Protein AF-N6US23-F1 (afdb_monomer)

Secondary structure (DSSP, 8-state):
---PPPHHHHHHHHHHHTTHHHHHHHHHHHHHHHHHHHHT-TTEEEEE-TTSTTSTTHHHHHHH-S---S--EEEETTHHHHHHHHHHH-SSSEE-S---SSS-EE--TTTTTTTTS-HHHHHHTT--TTB-

Sequence (132 aa):
MRIVPSPFDCYQVNRGLKTLALRMEQHKKNALVIAKYLEIHPKVEKVLHPVLPSHPKHDLFKRQASGQSGTFSFYFKGGLSGAKNFLNAVKLFTLAKSLGGYDSLIELPSVMTHASVPPEQRAVLGITDSLV

Nearest PDB structures (foldseek):
  6k1n-assembly1_D  TM=9.732E-01  e=2.798E-13  Stenotrophomonas maltophilia R551-3
  6k1n-assembly1_A  TM=9.734E-01  e=2.991E-13  Stenotrophomonas maltophilia R551-3
  6k1o-assembly1_D  TM=9.824E-01  e=3.652E-13  Stenotrophomonas maltophilia R551-3
  6k1n-assembly1_B  TM=9.772E-01  e=3.416E-13  Stenotrophomonas maltophilia R551-3
  6k1o-assembly1_B  TM=9.743E-01  e=5.445E-13  Stenotrophomonas maltophilia R551-3

Foldseek 3Di:
DDPDDDPVVVVVVVVVVVCLVVLFVVLQVVLVVVQVVLCPDPQWDFWQFLCDPSHPCVVVCVVPDPTGGNDIKTFGHDFLVRQVVVQVPDDQEDDDDDDDDSGHHDYQCCVHVVVVPDPVVCVVVVSGSRMD

pLDDT: mean 96.34, std 3.88, range [61.94, 98.62]

Structure (mmCIF, N/CA/C/O backbone):
data_AF-N6US23-F1
#
_entry.id   AF-N6US23-F1
#
loop_
_atom_site.group_PDB
_atom_site.id
_atom_site.type_symbol
_atom_site.label_atom_id
_atom_site.label_alt_id
_atom_site.label_comp_id
_atom_site.label_asym_id
_atom_site.label_entity_id
_atom_site.label_seq_id
_atom_site.pdbx_PDB_ins_code
_atom_site.Cartn_x
_atom_site.Cartn_y
_atom_site.Cartn_z
_atom_sit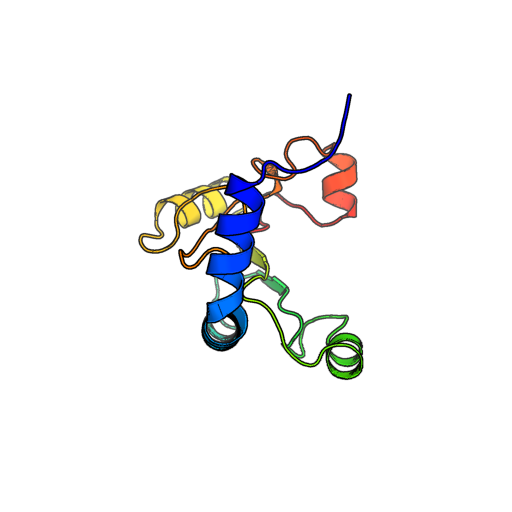e.occupancy
_atom_site.B_iso_or_equiv
_atom_site.auth_seq_id
_atom_site.auth_comp_id
_atom_site.auth_asym_id
_atom_site.auth_atom_id
_atom_site.pdbx_PDB_model_num
ATOM 1 N N . MET A 1 1 ? 17.772 23.863 -15.232 1.00 61.94 1 MET A N 1
ATOM 2 C CA . MET A 1 1 ? 17.635 22.501 -14.669 1.00 61.94 1 MET A CA 1
ATOM 3 C C . MET A 1 1 ? 16.847 21.669 -15.673 1.00 61.94 1 MET A C 1
ATOM 5 O O . MET A 1 1 ? 15.755 22.087 -16.032 1.00 61.94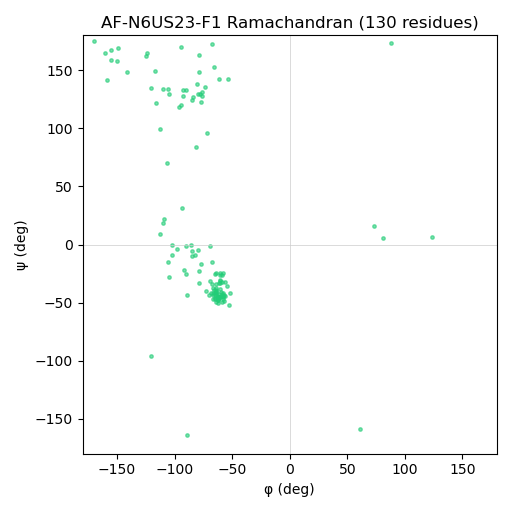 1 MET A O 1
ATOM 9 N N . ARG A 1 2 ? 17.410 20.595 -16.239 1.00 77.69 2 ARG A N 1
ATOM 10 C CA . ARG A 1 2 ? 16.693 19.732 -17.196 1.00 77.69 2 ARG A CA 1
ATOM 11 C C . ARG A 1 2 ? 16.038 18.583 -16.421 1.00 77.69 2 ARG A C 1
ATOM 13 O O . ARG A 1 2 ? 16.725 17.917 -15.662 1.00 77.69 2 ARG A O 1
ATOM 20 N N . ILE A 1 3 ? 14.736 18.377 -16.609 1.00 92.62 3 ILE A N 1
ATOM 21 C CA . ILE A 1 3 ? 13.905 17.384 -15.895 1.00 92.62 3 ILE A CA 1
ATOM 22 C C . ILE A 1 3 ? 13.801 16.041 -16.646 1.00 92.62 3 ILE A C 1
ATOM 24 O O . ILE A 1 3 ? 12.768 15.379 -16.612 1.00 92.62 3 ILE A O 1
ATOM 28 N N . VAL A 1 4 ? 14.848 15.661 -17.384 1.00 95.38 4 VAL A N 1
ATOM 29 C CA . VAL A 1 4 ? 14.857 14.432 -18.199 1.00 95.38 4 VAL A CA 1
ATOM 30 C C . VAL A 1 4 ? 15.457 13.291 -17.369 1.00 95.38 4 VAL A C 1
ATOM 32 O O . VAL A 1 4 ? 16.508 13.511 -16.761 1.00 95.38 4 VAL A O 1
ATOM 35 N N . PRO A 1 5 ? 14.837 12.096 -17.320 1.00 95.81 5 PRO A N 1
ATOM 36 C CA . PRO A 1 5 ? 15.384 10.965 -16.573 1.00 95.81 5 PRO A CA 1
ATOM 37 C C . PRO A 1 5 ? 16.710 10.470 -17.164 1.00 95.81 5 PRO A C 1
ATOM 39 O O . PRO A 1 5 ? 16.966 10.589 -18.365 1.00 95.81 5 PRO A O 1
ATOM 42 N N . SER A 1 6 ? 17.542 9.874 -16.309 1.00 97.19 6 SER A N 1
ATOM 43 C CA . SER A 1 6 ? 18.767 9.192 -16.728 1.00 97.19 6 SER A CA 1
ATOM 44 C C . SER A 1 6 ? 18.435 8.019 -17.668 1.00 97.19 6 SER A C 1
ATOM 46 O O . SER A 1 6 ? 17.463 7.295 -17.424 1.00 97.19 6 SER A O 1
ATOM 48 N N . PRO A 1 7 ? 19.247 7.756 -18.712 1.00 97.75 7 PRO A N 1
ATOM 49 C CA . PRO A 1 7 ? 19.062 6.591 -19.578 1.00 97.75 7 PRO A CA 1
ATOM 50 C C . PRO A 1 7 ? 19.048 5.258 -18.816 1.00 97.75 7 PRO A C 1
ATOM 52 O O . PRO A 1 7 ? 18.333 4.333 -19.202 1.00 97.75 7 PRO A O 1
ATOM 55 N N . PHE A 1 8 ? 19.805 5.162 -17.719 1.00 98.12 8 PHE A N 1
ATOM 56 C CA . PHE A 1 8 ? 19.833 3.965 -16.882 1.00 98.12 8 PHE A CA 1
ATOM 57 C C . PHE A 1 8 ? 18.505 3.762 -16.140 1.00 98.12 8 PHE A C 1
ATOM 59 O O . PHE A 1 8 ? 17.973 2.653 -16.136 1.00 98.12 8 PHE A O 1
ATOM 66 N N . ASP A 1 9 ? 17.908 4.828 -15.603 1.00 97.88 9 ASP A N 1
ATOM 67 C CA . ASP A 1 9 ? 16.603 4.746 -14.933 1.00 97.88 9 ASP A CA 1
ATOM 68 C C . ASP A 1 9 ? 15.504 4.350 -15.927 1.00 97.88 9 ASP A C 1
ATOM 70 O O . ASP A 1 9 ? 14.686 3.470 -15.648 1.00 97.88 9 ASP A O 1
ATOM 74 N N . CYS A 1 10 ? 15.539 4.921 -17.137 1.00 98.31 10 CYS A N 1
ATOM 75 C CA . CYS A 1 10 ? 14.653 4.534 -18.236 1.00 98.31 10 CYS A CA 1
ATOM 76 C C . CYS A 1 10 ? 14.775 3.041 -18.573 1.00 98.31 10 CYS A C 1
ATOM 78 O O . CYS A 1 10 ? 13.763 2.360 -18.759 1.00 98.31 10 CYS A O 1
ATOM 80 N N . TYR A 1 11 ? 16.003 2.513 -18.628 1.00 98.56 11 TYR A N 1
ATOM 81 C CA . TYR A 1 11 ? 16.241 1.089 -18.847 1.00 98.56 11 TYR A CA 1
ATOM 82 C C . TYR A 1 11 ? 15.643 0.231 -17.723 1.00 98.56 11 TYR A C 1
ATOM 84 O O . TYR A 1 11 ? 14.954 -0.751 -18.010 1.00 98.56 11 TYR A O 1
ATOM 92 N N . GLN A 1 12 ? 15.830 0.619 -16.458 1.00 98.50 12 GLN A N 1
ATOM 93 C CA . GLN A 1 12 ? 15.302 -0.114 -15.304 1.00 98.50 12 GLN A CA 1
ATOM 94 C C . GLN A 1 12 ? 13.766 -0.139 -15.286 1.00 98.50 12 GLN A C 1
ATOM 96 O O . GLN A 1 12 ? 13.171 -1.201 -15.076 1.00 98.50 12 GLN A O 1
ATOM 101 N N . VAL A 1 13 ? 13.113 0.986 -15.596 1.00 98.31 13 VAL A N 1
ATOM 102 C CA . VAL A 1 13 ? 11.650 1.043 -15.756 1.00 98.31 13 VAL A CA 1
ATOM 103 C C . VAL A 1 13 ? 11.204 0.140 -16.906 1.00 98.31 13 VAL A C 1
ATOM 105 O O . VAL A 1 13 ? 10.350 -0.725 -16.710 1.00 98.31 13 VAL A O 1
ATOM 108 N N . ASN A 1 14 ? 11.823 0.256 -18.086 1.00 98.50 14 ASN A N 1
ATOM 109 C CA . ASN A 1 14 ? 11.487 -0.576 -19.246 1.00 98.50 14 ASN A CA 1
ATOM 110 C C . ASN A 1 14 ? 11.706 -2.078 -18.981 1.00 98.50 14 ASN A C 1
ATOM 112 O O . ASN A 1 14 ? 10.980 -2.933 -19.496 1.00 98.50 14 ASN A O 1
ATOM 116 N N . ARG A 1 15 ? 12.706 -2.438 -18.171 1.00 98.56 15 ARG A N 1
ATOM 117 C CA . ARG A 1 15 ? 12.909 -3.811 -17.695 1.00 98.56 15 ARG A CA 1
ATOM 118 C C . ARG A 1 15 ? 11.747 -4.258 -16.806 1.00 98.56 15 ARG A C 1
ATOM 120 O O . ARG A 1 15 ? 11.210 -5.338 -17.030 1.00 98.56 15 ARG A O 1
ATOM 127 N N . GLY A 1 16 ? 11.329 -3.430 -15.848 1.00 98.38 16 GLY A N 1
ATOM 128 C CA . GLY A 1 16 ? 10.208 -3.714 -14.947 1.00 98.38 16 GLY A CA 1
ATOM 129 C C . GLY A 1 16 ? 8.851 -3.835 -15.653 1.00 98.38 16 GLY A C 1
ATOM 130 O O . GLY A 1 16 ? 8.026 -4.662 -15.257 1.00 98.38 16 GLY A O 1
ATOM 131 N N . LEU A 1 17 ? 8.626 -3.066 -16.725 1.00 98.44 17 LEU A N 1
ATOM 132 C CA . LEU A 1 17 ? 7.382 -3.104 -17.506 1.00 98.44 17 LEU A CA 1
ATOM 133 C C . LEU A 1 17 ? 7.102 -4.481 -18.121 1.00 98.44 17 LEU A C 1
ATOM 135 O O . LEU A 1 17 ? 5.944 -4.883 -18.204 1.00 98.44 17 LEU A O 1
ATOM 139 N N . LYS A 1 18 ? 8.144 -5.246 -18.467 1.00 98.50 18 LYS A N 1
ATOM 140 C CA . LYS A 1 18 ? 8.010 -6.579 -19.084 1.00 98.50 18 LYS A CA 1
ATOM 141 C C . LYS A 1 18 ? 7.255 -7.583 -18.212 1.00 98.50 18 LYS A C 1
ATOM 143 O O . LYS A 1 18 ? 6.672 -8.522 -18.736 1.00 98.50 18 LYS A O 1
ATOM 148 N N . THR A 1 19 ? 7.243 -7.386 -16.893 1.00 98.38 19 THR A N 1
ATOM 149 C CA . THR A 1 19 ? 6.531 -8.253 -15.939 1.00 98.38 19 THR A CA 1
ATOM 150 C C . THR A 1 19 ? 5.353 -7.558 -15.263 1.00 98.38 19 THR A C 1
ATOM 152 O O . THR A 1 19 ? 4.783 -8.107 -14.322 1.00 98.38 19 THR A O 1
ATOM 155 N N . LEU A 1 20 ? 4.971 -6.356 -15.715 1.00 97.81 20 LEU A N 1
ATOM 156 C CA . LEU A 1 20 ? 3.921 -5.567 -15.071 1.00 97.81 20 LEU A CA 1
ATOM 157 C C . LEU A 1 20 ? 2.597 -6.332 -14.995 1.00 97.81 20 LEU A C 1
ATOM 159 O O . LEU A 1 20 ? 2.027 -6.417 -13.914 1.00 97.81 20 LEU A O 1
ATOM 163 N N . ALA A 1 21 ? 2.143 -6.933 -16.097 1.00 97.06 21 ALA A N 1
ATOM 164 C CA . ALA A 1 21 ? 0.878 -7.671 -16.125 1.00 97.06 21 ALA A CA 1
ATOM 165 C C . ALA A 1 21 ? 0.854 -8.828 -15.107 1.00 97.06 21 ALA A C 1
ATOM 167 O O . ALA A 1 21 ? -0.107 -8.968 -14.354 1.00 97.06 21 ALA A O 1
ATOM 168 N N . LEU A 1 22 ? 1.946 -9.596 -15.023 1.00 98.00 22 LEU A N 1
ATOM 169 C CA . LEU A 1 22 ? 2.077 -10.715 -14.084 1.00 98.00 22 LEU A CA 1
ATOM 170 C C . LEU A 1 22 ? 2.059 -10.237 -12.627 1.00 98.00 22 LEU A C 1
ATOM 172 O O . LEU A 1 22 ? 1.341 -10.788 -11.794 1.00 98.00 22 LEU A O 1
ATOM 176 N N . ARG A 1 23 ? 2.828 -9.184 -12.320 1.00 97.88 23 ARG A N 1
ATOM 177 C CA . ARG A 1 23 ? 2.886 -8.614 -10.968 1.00 97.88 23 ARG A CA 1
ATOM 178 C C . ARG A 1 23 ? 1.545 -8.022 -10.557 1.00 97.88 23 ARG A C 1
ATOM 180 O O . ARG A 1 23 ? 1.102 -8.270 -9.444 1.00 97.88 23 ARG A O 1
ATOM 187 N N . MET A 1 24 ? 0.877 -7.286 -11.444 1.00 97.62 24 MET A N 1
ATOM 188 C CA . MET A 1 24 ? -0.417 -6.669 -11.143 1.00 97.62 24 MET A CA 1
ATOM 189 C C . MET A 1 24 ? -1.514 -7.700 -10.876 1.00 97.62 24 MET A C 1
ATOM 191 O O . MET A 1 24 ? -2.302 -7.494 -9.956 1.00 97.62 24 MET A O 1
ATOM 195 N N . GLU A 1 25 ? -1.535 -8.824 -11.599 1.00 97.25 25 GLU A N 1
ATOM 196 C CA . GLU A 1 25 ? -2.480 -9.910 -11.312 1.00 97.25 25 GLU A CA 1
ATOM 197 C C . GLU A 1 25 ? -2.244 -10.499 -9.911 1.00 97.25 25 GLU A C 1
ATOM 199 O O . GLU A 1 25 ? -3.179 -10.645 -9.118 1.00 97.25 25 GLU A O 1
ATOM 204 N N . GLN A 1 26 ? -0.979 -10.740 -9.551 1.00 98.06 26 GLN A N 1
ATOM 205 C CA . GLN A 1 26 ? -0.630 -11.239 -8.222 1.00 98.06 26 GLN A CA 1
ATOM 206 C C . GLN A 1 26 ? -0.928 -10.218 -7.110 1.00 98.06 26 GLN A C 1
ATOM 208 O O . GLN A 1 26 ? -1.468 -10.590 -6.065 1.00 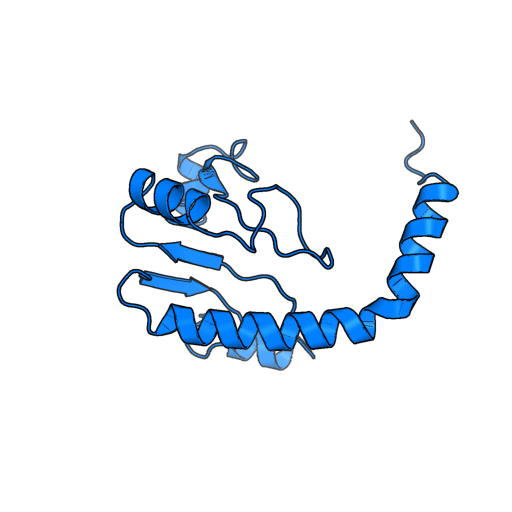98.06 26 GLN A O 1
ATOM 213 N N . HIS A 1 27 ? -0.626 -8.933 -7.331 1.00 98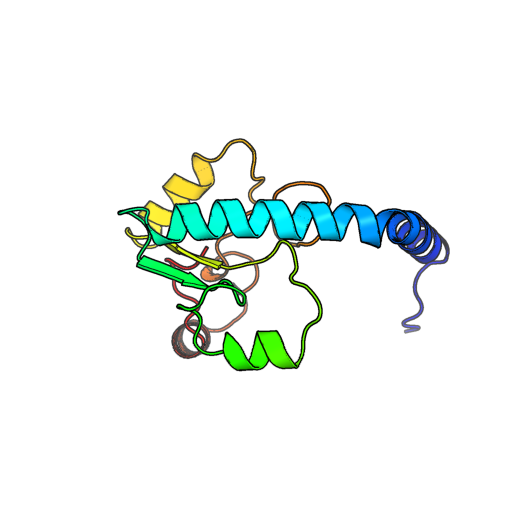.25 27 HIS A N 1
ATOM 214 C CA . HIS A 1 27 ? -0.950 -7.847 -6.404 1.00 98.25 27 HIS A CA 1
ATOM 215 C C . HIS A 1 27 ? -2.454 -7.764 -6.153 1.00 98.25 27 HIS A C 1
ATOM 217 O O . HIS A 1 27 ? -2.878 -7.779 -4.997 1.00 98.25 27 HIS A O 1
ATOM 223 N N . LYS A 1 28 ? -3.256 -7.762 -7.225 1.00 96.56 28 LYS A N 1
ATOM 224 C CA . LYS A 1 28 ? -4.716 -7.718 -7.136 1.00 96.56 28 LYS A CA 1
ATOM 225 C C . LYS A 1 28 ? -5.272 -8.893 -6.334 1.00 96.56 28 LYS A C 1
ATOM 227 O O . LYS A 1 28 ? -6.166 -8.701 -5.508 1.00 96.56 28 LYS A O 1
ATOM 232 N N . LYS A 1 29 ? -4.775 -10.106 -6.589 1.00 97.69 29 LYS A N 1
ATOM 233 C CA . LYS A 1 29 ? -5.222 -11.321 -5.898 1.00 97.69 29 LYS A CA 1
ATOM 234 C C . LYS A 1 29 ? -4.904 -11.259 -4.403 1.00 97.69 29 LYS A C 1
ATOM 236 O O . LYS A 1 29 ? -5.795 -11.475 -3.584 1.00 97.69 29 LYS A O 1
ATOM 241 N N . ASN A 1 30 ? -3.662 -10.929 -4.051 1.00 98.25 30 ASN A N 1
ATOM 242 C CA . ASN A 1 30 ? -3.211 -10.896 -2.658 1.00 98.25 30 ASN A CA 1
ATOM 243 C C . ASN A 1 30 ? -3.903 -9.795 -1.852 1.00 98.25 30 ASN A C 1
ATOM 245 O O . ASN A 1 30 ? -4.413 -10.066 -0.766 1.00 98.25 30 ASN A O 1
ATOM 249 N N . ALA A 1 31 ? -3.971 -8.576 -2.394 1.00 98.19 31 ALA A N 1
ATOM 250 C CA . ALA A 1 31 ? -4.587 -7.448 -1.705 1.00 98.19 31 ALA A CA 1
ATOM 251 C C . ALA A 1 31 ? -6.060 -7.713 -1.376 1.00 98.19 31 ALA A C 1
ATOM 253 O O . ALA A 1 31 ? -6.485 -7.448 -0.256 1.00 98.19 31 ALA A O 1
ATOM 254 N N . LEU A 1 32 ? -6.819 -8.331 -2.289 1.00 97.81 32 LEU A N 1
ATOM 255 C CA . LEU A 1 32 ? -8.222 -8.654 -2.030 1.00 97.81 32 LEU A CA 1
ATOM 256 C C . LEU A 1 32 ? -8.396 -9.702 -0.920 1.00 97.81 32 LEU A C 1
ATOM 258 O O . LEU A 1 32 ? -9.316 -9.586 -0.112 1.00 97.81 32 LEU A O 1
ATOM 262 N N . VAL A 1 33 ? -7.532 -10.720 -0.871 1.00 98.44 33 VAL A N 1
ATOM 263 C CA . VAL A 1 33 ? -7.567 -11.737 0.195 1.00 98.44 33 VAL A CA 1
ATOM 264 C C . VAL A 1 33 ? -7.305 -11.091 1.555 1.00 98.44 33 VAL A C 1
ATOM 266 O O . VAL A 1 33 ? -8.069 -11.308 2.494 1.00 98.44 33 VAL A O 1
ATOM 269 N N . ILE A 1 34 ? -6.268 -10.256 1.648 1.00 98.44 34 ILE A N 1
ATOM 270 C CA . ILE A 1 34 ? -5.897 -9.581 2.896 1.00 98.44 34 ILE A CA 1
ATOM 271 C C . ILE A 1 34 ? -6.976 -8.572 3.304 1.00 98.44 34 ILE A C 1
ATOM 273 O O . ILE A 1 34 ? -7.376 -8.547 4.463 1.00 98.44 34 ILE A O 1
ATOM 277 N N . ALA A 1 35 ? -7.502 -7.784 2.367 1.00 98.56 35 ALA A N 1
ATOM 278 C CA . ALA A 1 35 ? -8.541 -6.799 2.647 1.00 98.56 35 ALA A CA 1
ATOM 279 C C . ALA A 1 35 ? -9.824 -7.446 3.190 1.00 98.56 35 ALA A C 1
ATOM 281 O O . ALA A 1 35 ? -10.370 -6.962 4.176 1.00 98.56 35 ALA A O 1
ATOM 282 N N . LYS A 1 36 ? -10.262 -8.575 2.612 1.00 98.44 36 LYS A N 1
ATOM 283 C CA . LYS A 1 36 ? -11.409 -9.344 3.128 1.00 98.44 36 LYS A CA 1
ATOM 284 C C . LYS A 1 36 ? -11.153 -9.916 4.522 1.00 98.44 36 LYS A C 1
ATOM 286 O O . LYS A 1 36 ? -12.046 -9.895 5.359 1.00 98.44 36 LYS A O 1
ATOM 291 N N . TYR A 1 37 ? -9.943 -10.418 4.776 1.00 98.62 37 TYR A N 1
ATOM 292 C CA . TYR A 1 37 ? -9.560 -10.890 6.108 1.00 98.62 37 TYR A CA 1
ATOM 293 C C . TYR A 1 37 ? -9.599 -9.754 7.140 1.00 98.62 37 TYR A C 1
ATOM 295 O O . TYR A 1 37 ? -10.139 -9.923 8.230 1.00 98.62 37 TYR A O 1
ATOM 303 N N . LEU A 1 38 ? -9.060 -8.585 6.788 1.00 98.50 38 LEU A N 1
ATOM 304 C CA . LEU A 1 38 ? -9.051 -7.418 7.666 1.00 98.50 38 LEU A CA 1
ATOM 305 C C . LEU A 1 38 ? -10.458 -6.855 7.897 1.00 98.50 38 LEU A C 1
ATOM 307 O O . LEU A 1 38 ? -10.737 -6.414 9.004 1.00 98.50 38 LEU A O 1
ATOM 311 N N . GLU A 1 39 ? -11.353 -6.911 6.906 1.00 98.19 39 GLU A N 1
ATOM 312 C CA . GLU A 1 39 ? -12.725 -6.389 7.010 1.00 98.19 39 GLU A CA 1
ATOM 313 C C . GLU A 1 39 ? -13.538 -7.069 8.122 1.00 98.19 39 GLU A C 1
ATOM 315 O O . GLU A 1 39 ? -14.371 -6.426 8.756 1.00 98.19 39 GLU A O 1
ATOM 320 N N . ILE A 1 40 ? -13.252 -8.341 8.410 1.00 98.12 40 ILE A N 1
ATOM 321 C CA . ILE A 1 40 ? -13.913 -9.103 9.480 1.00 98.12 40 ILE A CA 1
ATOM 322 C C . ILE A 1 40 ? -13.106 -9.146 10.786 1.00 98.12 40 ILE A C 1
ATOM 324 O O . ILE A 1 40 ? -13.556 -9.724 11.777 1.00 98.12 40 ILE A O 1
ATOM 328 N N . HIS A 1 41 ? -11.895 -8.587 10.810 1.00 98.31 41 HIS A N 1
ATOM 329 C CA . HIS A 1 41 ? -10.995 -8.740 11.946 1.00 98.31 41 HIS A CA 1
ATOM 330 C C . HIS A 1 41 ? -11.380 -7.786 13.095 1.00 98.31 41 HIS A C 1
ATOM 332 O O . HIS A 1 41 ? -11.453 -6.575 12.891 1.00 98.31 41 HIS A O 1
ATOM 338 N N . PRO A 1 42 ? -11.527 -8.258 14.350 1.00 97.81 42 PRO A N 1
ATOM 339 C CA . PRO A 1 42 ? -12.076 -7.448 15.445 1.00 97.81 42 PRO A CA 1
ATOM 340 C C . PRO A 1 42 ? -11.226 -6.224 15.817 1.00 97.81 42 PRO A C 1
ATOM 342 O O . PRO A 1 42 ? -11.760 -5.250 16.352 1.00 97.81 42 PRO A O 1
ATOM 345 N N . LYS A 1 43 ? -9.916 -6.251 15.528 1.00 97.44 43 LYS A N 1
ATOM 346 C CA . LYS A 1 43 ? -8.992 -5.117 15.737 1.00 97.44 43 LYS A CA 1
ATOM 347 C C . LYS A 1 43 ? -8.944 -4.116 14.576 1.00 97.44 43 LYS A C 1
ATOM 349 O O . LYS A 1 43 ? -8.197 -3.150 14.658 1.00 97.44 43 LYS A O 1
ATOM 354 N N . VAL A 1 44 ? -9.702 -4.335 13.508 1.00 98.19 44 VAL A N 1
ATOM 355 C CA . VAL A 1 44 ? -9.817 -3.403 12.383 1.00 98.19 44 VAL A CA 1
ATOM 356 C C . VAL A 1 44 ? -11.174 -2.721 12.481 1.00 98.19 44 VAL A C 1
ATOM 358 O O . VAL A 1 44 ? -12.183 -3.345 12.800 1.00 98.19 44 VAL A O 1
ATOM 361 N N . GLU A 1 45 ? -11.190 -1.407 12.310 1.00 97.25 45 GLU A N 1
ATOM 362 C CA . GLU A 1 45 ? -12.414 -0.608 12.338 1.00 97.25 45 GLU A CA 1
ATOM 363 C C . GLU A 1 45 ? -13.043 -0.512 10.951 1.00 97.25 45 GLU A C 1
ATOM 365 O O . GLU A 1 45 ? -14.255 -0.642 10.803 1.00 97.25 45 GLU A O 1
ATOM 370 N N . LYS A 1 46 ? -12.214 -0.293 9.929 1.00 97.44 46 LYS A N 1
ATOM 371 C CA . LYS A 1 46 ? -12.668 -0.072 8.559 1.00 97.44 46 LYS A CA 1
ATOM 372 C C . LYS A 1 46 ? -11.552 -0.375 7.574 1.00 97.44 46 LYS A C 1
ATOM 374 O O . LYS A 1 46 ? -10.406 -0.011 7.821 1.00 97.44 46 LYS A O 1
ATOM 379 N N . VAL A 1 47 ? -11.897 -0.971 6.436 1.00 98.56 47 VAL A N 1
ATOM 380 C CA . VAL A 1 47 ? -10.978 -1.209 5.315 1.00 98.56 47 VAL A CA 1
ATOM 381 C C . VAL A 1 47 ? -11.352 -0.298 4.145 1.00 98.56 47 VAL A C 1
ATOM 383 O O . VAL A 1 47 ? -12.519 -0.169 3.782 1.00 98.56 47 VAL A O 1
ATOM 386 N N . LEU A 1 48 ? -10.355 0.353 3.551 1.00 98.31 48 LEU A N 1
ATOM 387 C CA . LEU A 1 48 ? -10.467 1.232 2.389 1.00 98.31 48 LEU A CA 1
ATOM 388 C C . LEU A 1 48 ? -9.901 0.533 1.150 1.00 98.31 48 LEU A C 1
ATOM 390 O O . LEU A 1 48 ? -8.846 0.898 0.636 1.00 98.31 48 LEU A O 1
ATOM 394 N N . HIS A 1 49 ? -10.607 -0.489 0.671 1.00 98.12 49 HIS A N 1
ATOM 395 C CA . HIS A 1 49 ? -10.233 -1.206 -0.544 1.00 98.12 49 HIS A CA 1
ATOM 396 C C . HIS A 1 49 ? -11.320 -1.015 -1.616 1.00 98.12 49 HIS A C 1
ATOM 398 O O . HIS A 1 49 ? -12.466 -1.399 -1.390 1.00 98.12 49 HIS A O 1
ATOM 404 N N . PRO A 1 50 ? -11.005 -0.478 -2.809 1.00 97.00 50 PRO A N 1
ATOM 405 C CA . PRO A 1 50 ? -12.017 0.020 -3.747 1.00 97.00 50 PRO A CA 1
ATOM 406 C C . PRO A 1 50 ? -12.962 -1.057 -4.306 1.00 97.00 50 PRO A C 1
ATOM 408 O O . PRO A 1 50 ? -14.096 -0.760 -4.675 1.00 97.00 50 PRO A O 1
ATOM 411 N N . VAL A 1 51 ? -12.522 -2.318 -4.356 1.00 96.62 51 VAL A N 1
ATOM 412 C CA . VAL A 1 51 ? -13.363 -3.439 -4.821 1.00 96.62 51 VAL A CA 1
ATOM 413 C C . VAL A 1 51 ? -14.257 -4.051 -3.737 1.00 96.62 51 VAL A C 1
ATOM 415 O O . VAL A 1 51 ? -15.048 -4.931 -4.063 1.00 96.62 51 VAL A O 1
ATOM 418 N N . LEU A 1 52 ? -14.146 -3.627 -2.474 1.00 97.69 52 LEU A N 1
ATOM 419 C CA . LEU A 1 52 ? -15.062 -4.079 -1.426 1.00 97.69 52 LEU A CA 1
ATOM 420 C C . LEU A 1 52 ? -16.375 -3.283 -1.508 1.00 97.69 52 LEU A C 1
ATOM 422 O O . LEU A 1 52 ? -16.313 -2.064 -1.679 1.00 97.69 52 LEU A O 1
ATOM 426 N N . PRO A 1 53 ? -17.552 -3.922 -1.353 1.00 97.12 53 PRO A N 1
ATOM 427 C CA . PRO A 1 53 ? -18.840 -3.221 -1.350 1.00 97.12 53 PRO A CA 1
ATOM 428 C C . PRO A 1 53 ? -18.970 -2.156 -0.251 1.00 97.12 53 PRO A C 1
ATOM 430 O O . PRO A 1 53 ? -19.703 -1.189 -0.417 1.00 97.12 53 PRO A O 1
ATOM 433 N N . SER A 1 54 ? -18.235 -2.311 0.854 1.00 97.50 54 SER A N 1
ATOM 434 C CA . SER A 1 54 ? -18.159 -1.344 1.958 1.00 97.50 54 SER A CA 1
ATOM 435 C C . SER A 1 54 ? -17.470 -0.026 1.575 1.00 97.50 54 SER A C 1
ATOM 437 O O . SER A 1 54 ? -17.587 0.973 2.292 1.00 97.50 54 SER A O 1
ATOM 439 N N . HIS A 1 55 ? -16.750 0.014 0.449 1.00 97.94 55 HIS A N 1
ATOM 440 C CA . HIS A 1 55 ? -16.054 1.210 0.001 1.00 97.94 55 HIS A CA 1
ATOM 441 C C . HIS A 1 55 ? -17.035 2.230 -0.614 1.00 97.94 55 HIS A C 1
ATOM 443 O O . HIS A 1 55 ? -17.725 1.900 -1.580 1.00 97.94 55 HIS A O 1
ATOM 449 N N . PRO A 1 56 ? -17.039 3.512 -0.185 1.00 96.31 56 PRO A N 1
ATOM 450 C CA . PRO A 1 56 ? -18.029 4.505 -0.636 1.00 96.31 56 PRO A CA 1
ATOM 451 C C . PRO A 1 56 ? -18.079 4.741 -2.151 1.00 96.31 56 PRO A C 1
ATOM 453 O O . PRO A 1 56 ? -19.084 5.190 -2.689 1.00 96.31 56 PRO A O 1
ATOM 456 N N . LYS A 1 57 ? -16.971 4.468 -2.851 1.00 96.81 57 LYS A N 1
ATOM 457 C CA . LYS A 1 57 ? -16.848 4.619 -4.310 1.00 96.81 57 LYS A CA 1
ATOM 458 C C . LYS A 1 57 ? -16.769 3.280 -5.054 1.00 96.81 57 LYS A C 1
ATOM 460 O O . LYS A 1 57 ? -16.241 3.254 -6.162 1.00 96.81 57 LYS A O 1
ATOM 465 N N . HIS A 1 58 ? -17.246 2.182 -4.461 1.00 97.56 58 HIS A N 1
ATOM 466 C CA . HIS A 1 58 ? -17.202 0.842 -5.061 1.00 97.56 58 HIS A CA 1
ATOM 467 C C . HIS A 1 58 ? -17.809 0.800 -6.472 1.00 97.56 58 HIS A C 1
ATOM 469 O O . HIS A 1 58 ? -17.149 0.388 -7.428 1.00 97.56 58 HIS A O 1
ATOM 475 N N . ASP A 1 59 ? -19.034 1.305 -6.631 1.00 97.81 59 ASP A N 1
ATOM 476 C CA . ASP A 1 59 ? -19.731 1.278 -7.921 1.00 97.81 59 ASP A CA 1
ATOM 477 C C . ASP A 1 59 ? -19.054 2.156 -8.971 1.00 97.81 59 ASP A C 1
ATOM 479 O O . ASP A 1 59 ? -18.970 1.784 -10.141 1.00 97.81 59 ASP A O 1
ATOM 483 N N . LEU A 1 60 ? -18.530 3.31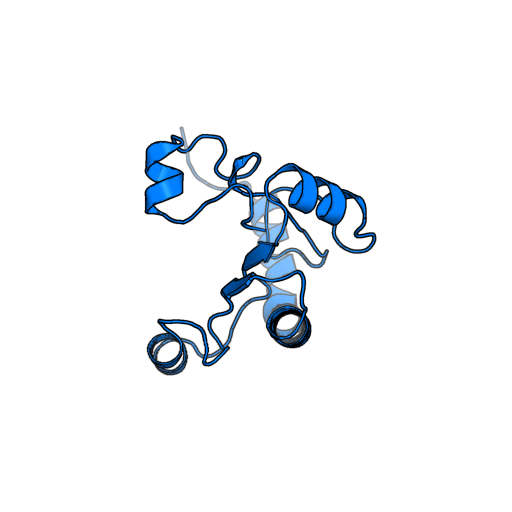6 -8.561 1.00 97.94 60 LEU A N 1
ATOM 484 C CA . LEU A 1 60 ? -17.748 4.172 -9.450 1.00 97.94 60 LEU A CA 1
ATOM 485 C C . LEU A 1 60 ? -16.470 3.457 -9.898 1.00 97.94 60 LEU A C 1
ATOM 487 O O . LEU A 1 60 ? -16.160 3.458 -11.087 1.00 97.94 60 LEU A O 1
ATOM 491 N N . PHE A 1 61 ? -15.760 2.816 -8.967 1.00 97.50 61 PHE A N 1
ATOM 492 C CA . PHE A 1 61 ? -14.554 2.057 -9.271 1.00 97.50 61 PHE A CA 1
ATOM 493 C C . PHE A 1 61 ? -14.831 0.945 -10.286 1.00 97.50 61 PHE A C 1
ATOM 495 O O . PHE A 1 61 ? -14.125 0.855 -11.285 1.00 97.50 61 PHE A O 1
ATOM 502 N N . LYS A 1 62 ? -15.906 0.169 -10.094 1.00 96.44 62 LYS A N 1
ATOM 503 C CA . LYS A 1 62 ? -16.318 -0.883 -11.037 1.00 96.44 62 LYS A CA 1
ATOM 504 C C . LYS A 1 62 ? -16.602 -0.367 -12.448 1.00 96.44 62 LYS A C 1
ATOM 506 O O . LYS A 1 62 ? -16.389 -1.106 -13.400 1.00 96.44 62 LYS A O 1
ATOM 511 N N . ARG A 1 63 ? -17.093 0.870 -12.591 1.00 97.75 63 ARG A N 1
ATOM 512 C CA . ARG A 1 63 ? -17.377 1.472 -13.905 1.00 97.75 63 ARG A CA 1
ATOM 513 C C . ARG A 1 63 ? -16.131 2.003 -14.614 1.00 97.75 63 ARG A C 1
ATOM 515 O O . ARG A 1 63 ? -16.097 1.981 -15.836 1.00 97.75 63 ARG A O 1
ATOM 522 N N . GLN A 1 64 ? -15.146 2.510 -13.871 1.00 97.25 64 GLN A N 1
ATOM 523 C CA . GLN A 1 64 ? -14.007 3.243 -14.449 1.00 97.25 64 GLN A CA 1
ATOM 524 C C . GLN A 1 64 ? -12.687 2.459 -14.471 1.00 97.25 64 GLN A C 1
ATOM 526 O O . GLN A 1 64 ? -11.747 2.880 -15.139 1.00 97.25 64 GLN A O 1
ATOM 531 N N . ALA A 1 65 ? -12.586 1.356 -13.726 1.00 95.81 65 ALA A N 1
ATOM 532 C CA . ALA A 1 65 ? -11.360 0.577 -13.597 1.00 95.81 65 ALA A CA 1
ATOM 533 C C . ALA A 1 65 ? -11.562 -0.871 -14.064 1.00 95.81 65 ALA A C 1
ATOM 535 O O . ALA A 1 65 ? -12.521 -1.538 -13.685 1.00 95.81 65 ALA A O 1
ATOM 536 N N . SER A 1 66 ? -10.612 -1.383 -14.848 1.00 90.62 66 SER A N 1
ATOM 537 C CA . SER A 1 66 ? -10.573 -2.781 -15.311 1.00 90.62 66 SER A CA 1
ATOM 538 C C . SER A 1 66 ? -9.915 -3.739 -14.308 1.00 90.62 66 SER A C 1
ATOM 540 O O . SER A 1 66 ? -9.954 -4.960 -14.462 1.00 90.62 66 SER A O 1
ATOM 542 N N . GLY A 1 67 ? -9.297 -3.196 -13.262 1.00 87.88 67 GLY A N 1
ATOM 543 C CA . GLY A 1 67 ? -8.546 -3.938 -12.264 1.00 87.88 67 GLY A CA 1
ATOM 544 C C . GLY A 1 67 ? -8.176 -3.045 -11.089 1.00 87.88 67 GLY A C 1
ATOM 545 O O . GLY A 1 67 ? -8.434 -1.846 -11.094 1.00 87.88 67 GLY A O 1
ATOM 546 N N . GLN A 1 68 ? -7.582 -3.649 -10.069 1.00 93.69 68 GLN A N 1
ATOM 547 C CA . GLN A 1 68 ? -7.180 -2.979 -8.836 1.00 93.69 68 GLN A CA 1
ATOM 548 C C . GLN A 1 68 ? -5.685 -3.214 -8.588 1.00 93.69 68 GLN A C 1
ATOM 550 O O . GLN A 1 68 ? -5.099 -4.097 -9.219 1.00 93.69 68 GLN A O 1
ATOM 555 N N . SER A 1 69 ? -5.060 -2.411 -7.731 1.00 94.56 69 SER A N 1
ATOM 556 C CA . SER A 1 69 ? -3.628 -2.522 -7.441 1.00 94.56 69 SER A CA 1
ATOM 557 C C . SER A 1 69 ? -3.354 -3.487 -6.280 1.00 94.56 69 SER A C 1
ATOM 559 O O . SER A 1 69 ? -4.182 -4.321 -5.939 1.00 94.56 69 SER A O 1
ATOM 561 N N . GLY A 1 70 ? -2.156 -3.435 -5.698 1.00 96.88 70 GLY A N 1
ATOM 562 C CA . GLY A 1 70 ? -1.872 -4.100 -4.423 1.00 96.88 70 GLY A CA 1
ATOM 563 C C . GLY A 1 70 ? -2.145 -3.212 -3.207 1.00 96.88 70 GLY A C 1
ATOM 564 O O . GLY A 1 70 ? -1.919 -3.644 -2.083 1.00 96.88 70 GLY A O 1
ATOM 565 N N . THR A 1 71 ? -2.564 -1.965 -3.425 1.00 96.88 71 THR A N 1
ATOM 566 C CA . THR A 1 71 ? -2.563 -0.911 -2.410 1.00 96.88 71 THR A CA 1
ATOM 567 C C . THR A 1 71 ? -3.971 -0.654 -1.904 1.00 96.88 71 THR A C 1
ATOM 569 O O . THR A 1 71 ? -4.892 -0.405 -2.678 1.00 96.88 71 THR A O 1
ATOM 572 N N . PHE A 1 72 ? -4.115 -0.663 -0.589 1.00 98.06 72 PHE A N 1
ATOM 573 C CA . PHE A 1 72 ? -5.315 -0.264 0.129 1.00 98.06 72 PHE A CA 1
ATOM 574 C C . PHE A 1 72 ? -4.895 0.164 1.537 1.00 98.06 72 PHE A C 1
ATOM 576 O O . PHE A 1 72 ? -3.768 -0.111 1.947 1.00 98.06 72 PHE A O 1
ATOM 583 N N . SER A 1 73 ? -5.799 0.807 2.268 1.00 98.31 73 SER A N 1
ATOM 584 C CA . SER A 1 73 ? -5.549 1.220 3.653 1.00 98.31 73 SER A CA 1
ATOM 585 C C . SER A 1 73 ? -6.612 0.660 4.585 1.00 98.31 73 SER A C 1
ATOM 587 O O . SER A 1 73 ? -7.676 0.224 4.139 1.00 98.31 73 SER A O 1
ATOM 589 N N . PHE A 1 74 ? -6.361 0.680 5.886 1.00 98.44 74 PHE A N 1
ATOM 590 C CA . PHE A 1 74 ? -7.354 0.325 6.896 1.00 98.44 74 PHE A CA 1
ATOM 591 C C . PHE A 1 74 ? -7.117 1.085 8.200 1.00 98.44 74 PHE A C 1
ATOM 593 O O . PHE A 1 74 ? -6.021 1.554 8.482 1.00 98.44 74 PHE A O 1
ATOM 600 N N . TYR A 1 75 ? -8.162 1.206 9.011 1.00 98.12 75 TYR A N 1
ATOM 601 C CA . TYR A 1 75 ? -8.082 1.823 10.330 1.00 98.12 75 TYR A CA 1
ATOM 602 C C . TYR A 1 75 ? -7.910 0.741 11.394 1.00 98.12 75 TYR A C 1
ATOM 604 O O . TYR A 1 75 ? -8.772 -0.128 11.557 1.00 98.12 75 TYR A O 1
ATOM 612 N N . PHE A 1 76 ? -6.792 0.782 12.113 1.00 97.56 76 PHE A N 1
ATOM 613 C CA . PHE A 1 76 ? -6.474 -0.139 13.197 1.00 97.56 76 PHE A CA 1
ATOM 614 C C . PHE A 1 76 ? -6.972 0.394 14.546 1.00 97.56 76 PHE A C 1
ATOM 616 O O . PHE A 1 76 ? -6.738 1.546 14.912 1.00 97.56 76 PHE A O 1
ATOM 623 N N . LYS A 1 77 ? -7.633 -0.457 15.332 1.00 96.31 77 LYS A N 1
ATOM 624 C CA . LYS A 1 77 ? -8.104 -0.097 16.674 1.00 96.31 77 LYS A CA 1
ATOM 625 C C . LYS A 1 77 ? -6.936 -0.085 17.657 1.00 96.31 77 LYS A C 1
ATOM 627 O O . LYS A 1 77 ? -6.196 -1.059 17.762 1.00 96.31 77 LYS A O 1
ATOM 632 N N . GLY A 1 78 ? -6.819 0.987 18.438 1.00 90.88 78 GLY A N 1
ATOM 633 C CA . GLY A 1 78 ? -5.760 1.148 19.445 1.00 90.88 78 GLY A CA 1
ATOM 634 C C . GLY A 1 78 ? -4.903 2.402 19.275 1.00 90.88 78 GLY A C 1
ATOM 635 O O . GLY A 1 78 ? -3.919 2.553 19.998 1.00 90.88 78 GLY A O 1
ATOM 636 N N . GLY A 1 79 ? -5.267 3.291 18.344 1.00 92.19 79 GLY A N 1
ATOM 637 C CA . GLY A 1 79 ? -4.587 4.567 18.129 1.00 92.19 79 GLY A CA 1
ATOM 638 C C . GLY A 1 79 ? -3.119 4.401 17.738 1.00 92.19 79 GLY A C 1
ATOM 639 O O . GLY A 1 79 ? -2.686 3.331 17.306 1.00 92.19 79 GLY A O 1
ATOM 640 N N . LEU A 1 80 ? -2.336 5.460 17.953 1.00 93.44 80 LEU A N 1
ATOM 641 C CA . LEU A 1 80 ? -0.929 5.521 17.553 1.00 93.44 80 LEU A CA 1
ATOM 642 C C . LEU A 1 80 ? -0.079 4.381 18.133 1.00 93.44 80 LEU A C 1
ATOM 644 O O . LEU A 1 80 ? 0.750 3.800 17.434 1.00 93.44 80 LEU A O 1
ATOM 648 N N . SER A 1 81 ? -0.252 4.065 19.419 1.00 95.25 81 SER A N 1
ATOM 649 C CA . SER A 1 81 ? 0.533 3.023 20.091 1.00 95.25 81 SER A CA 1
ATOM 650 C C . SER A 1 81 ? 0.159 1.627 19.594 1.00 95.25 81 SER A C 1
ATOM 652 O O . SER A 1 81 ? 1.046 0.827 19.296 1.00 95.25 81 SER A O 1
ATOM 654 N N . GLY A 1 82 ? -1.139 1.347 19.439 1.00 94.94 82 GLY A N 1
ATOM 655 C CA . GLY A 1 82 ? -1.631 0.090 18.884 1.00 94.94 82 GLY A CA 1
ATOM 656 C C . GLY A 1 82 ? -1.152 -0.128 17.451 1.00 94.94 82 GLY A C 1
ATOM 657 O O . GLY A 1 82 ? -0.635 -1.202 17.143 1.00 94.94 82 GLY A O 1
ATOM 658 N N . ALA A 1 83 ? -1.254 0.902 16.608 1.00 95.31 83 ALA A N 1
ATOM 659 C CA . ALA A 1 83 ? -0.791 0.846 15.228 1.00 95.31 83 ALA A CA 1
ATOM 660 C C . ALA A 1 83 ? 0.726 0.609 15.155 1.00 95.31 83 ALA A C 1
ATOM 662 O O . ALA A 1 83 ? 1.163 -0.313 14.474 1.00 95.31 83 ALA A O 1
ATOM 663 N N . LYS A 1 84 ? 1.540 1.340 15.934 1.00 95.38 84 LYS A N 1
ATOM 664 C CA . LYS A 1 84 ? 2.997 1.107 16.009 1.00 95.38 84 LYS A CA 1
ATOM 665 C C . LYS A 1 84 ? 3.349 -0.317 16.443 1.00 95.38 84 LYS A C 1
ATOM 667 O O . LYS A 1 84 ? 4.213 -0.943 15.836 1.00 95.38 84 LYS A O 1
ATOM 672 N N . ASN A 1 85 ? 2.676 -0.847 17.463 1.00 95.94 85 ASN A N 1
ATOM 673 C CA . ASN A 1 85 ? 2.918 -2.213 17.932 1.00 95.94 85 ASN A CA 1
ATOM 674 C C . ASN A 1 85 ? 2.570 -3.255 16.865 1.00 95.94 85 ASN A C 1
ATOM 676 O O . ASN A 1 85 ? 3.310 -4.218 16.687 1.00 95.94 85 ASN A O 1
ATOM 680 N N . PHE A 1 86 ? 1.471 -3.053 16.137 1.00 96.38 86 PHE A N 1
ATOM 681 C CA . PHE A 1 86 ? 1.101 -3.904 15.011 1.00 96.38 86 PHE A CA 1
ATOM 682 C C . PHE A 1 86 ? 2.149 -3.853 13.888 1.00 96.38 86 PHE A C 1
ATOM 684 O O . PHE A 1 86 ? 2.606 -4.903 13.438 1.00 96.38 86 PHE A O 1
ATOM 691 N N . LEU A 1 87 ? 2.584 -2.652 13.493 1.00 96.12 87 LEU A N 1
ATOM 692 C CA . LEU A 1 87 ? 3.604 -2.452 12.457 1.00 96.12 87 LEU A CA 1
ATOM 693 C C . LEU A 1 87 ? 4.953 -3.084 12.826 1.00 96.12 87 LEU A C 1
ATOM 695 O O . LEU A 1 87 ? 5.642 -3.602 11.958 1.00 96.12 87 LEU A O 1
ATOM 699 N N . ASN A 1 88 ? 5.307 -3.104 14.111 1.00 95.50 88 ASN A N 1
ATOM 700 C CA . ASN A 1 88 ? 6.516 -3.776 14.594 1.00 95.50 88 ASN A CA 1
ATOM 701 C C . ASN A 1 88 ? 6.377 -5.308 14.680 1.00 95.50 88 ASN A C 1
ATOM 703 O O . ASN A 1 88 ? 7.381 -6.007 14.800 1.00 95.50 88 ASN A O 1
ATOM 707 N N . ALA A 1 89 ? 5.153 -5.843 14.663 1.00 96.69 89 ALA A N 1
ATOM 708 C CA . ALA A 1 89 ? 4.894 -7.275 14.817 1.00 96.69 89 ALA A CA 1
ATOM 709 C C . ALA A 1 89 ? 4.826 -8.032 13.480 1.00 96.69 89 ALA A C 1
ATOM 711 O O . ALA A 1 89 ? 4.997 -9.256 13.454 1.00 96.69 89 ALA A O 1
ATOM 712 N N . VAL A 1 90 ? 4.554 -7.338 12.371 1.00 96.81 90 VAL A N 1
ATOM 713 C CA . VAL A 1 90 ? 4.497 -7.960 11.043 1.00 96.81 90 VAL A CA 1
ATOM 714 C C . VAL A 1 90 ? 5.903 -8.308 10.547 1.00 96.81 90 VAL A C 1
ATOM 716 O O . VAL A 1 90 ? 6.836 -7.528 10.676 1.00 96.81 90 VAL A O 1
ATOM 719 N N . LYS A 1 91 ? 6.065 -9.516 9.991 1.00 96.75 91 LYS A N 1
ATOM 720 C CA . LYS A 1 91 ? 7.380 -10.045 9.568 1.00 96.75 91 LYS A CA 1
ATOM 721 C C . LYS A 1 91 ? 7.601 -10.038 8.058 1.00 96.75 91 LYS A C 1
ATOM 723 O O . LYS A 1 91 ? 8.737 -10.001 7.609 1.00 96.75 91 LYS A O 1
ATOM 728 N N . LEU A 1 92 ? 6.518 -10.137 7.284 1.00 97.00 92 LEU A N 1
ATOM 729 C CA . LEU A 1 92 ? 6.571 -10.156 5.817 1.00 97.00 92 LEU A CA 1
ATOM 730 C C . LEU A 1 92 ? 6.485 -8.757 5.207 1.00 97.00 92 LEU A C 1
ATOM 732 O O . LEU A 1 92 ? 6.925 -8.557 4.080 1.00 97.00 92 LEU A O 1
ATOM 736 N N . PHE A 1 93 ? 5.881 -7.820 5.934 1.00 98.00 93 PHE A N 1
ATOM 737 C CA . PHE A 1 93 ? 5.729 -6.444 5.497 1.00 98.00 93 PHE A CA 1
ATOM 738 C C . PHE A 1 93 ? 6.875 -5.617 6.059 1.00 98.00 93 PHE A C 1
ATOM 740 O O . PHE A 1 93 ? 7.027 -5.518 7.275 1.00 98.00 93 PHE A O 1
ATOM 747 N N . THR A 1 94 ? 7.663 -5.014 5.177 1.00 97.50 94 THR A N 1
ATOM 748 C CA . THR A 1 94 ? 8.714 -4.079 5.572 1.00 97.50 94 THR A CA 1
ATOM 749 C C . THR A 1 94 ? 8.085 -2.728 5.903 1.00 97.50 94 THR A C 1
ATOM 751 O O . THR A 1 94 ? 7.325 -2.181 5.100 1.00 97.50 94 THR A O 1
ATOM 754 N N . LEU A 1 95 ? 8.418 -2.166 7.068 1.00 96.62 95 LEU A N 1
ATOM 755 C CA . LEU A 1 95 ? 8.027 -0.806 7.439 1.00 96.62 95 LEU A CA 1
ATOM 756 C C . LEU A 1 95 ? 8.840 0.209 6.619 1.00 96.62 95 LEU A C 1
ATOM 758 O O . LEU A 1 95 ? 9.973 0.532 6.977 1.00 96.62 95 LEU A O 1
ATOM 762 N N . ALA A 1 96 ? 8.289 0.697 5.508 1.00 94.50 96 ALA A N 1
ATOM 763 C CA . ALA A 1 96 ? 8.974 1.629 4.612 1.00 94.50 96 ALA A CA 1
ATOM 764 C C . ALA A 1 96 ? 7.994 2.484 3.799 1.00 94.50 96 ALA A C 1
ATOM 766 O O . ALA A 1 96 ? 6.843 2.113 3.593 1.00 94.50 96 ALA A O 1
ATOM 767 N N . LYS A 1 97 ? 8.493 3.625 3.310 1.00 90.94 97 LYS A N 1
ATOM 768 C CA . LYS A 1 97 ? 7.785 4.485 2.349 1.00 90.94 97 LYS A CA 1
ATOM 769 C C . LYS A 1 97 ? 7.904 3.902 0.934 1.00 90.94 97 LYS A C 1
ATOM 771 O O . LYS A 1 97 ? 8.854 3.171 0.659 1.00 90.94 97 LYS A O 1
ATOM 776 N N . SER A 1 98 ? 7.044 4.362 0.020 1.00 95.56 98 SER A N 1
ATOM 777 C CA . SER A 1 98 ? 6.879 3.875 -1.368 1.00 95.56 98 SER A CA 1
ATOM 778 C C . SER A 1 98 ? 5.882 2.716 -1.488 1.00 95.56 98 SER A C 1
ATOM 780 O O . SER A 1 98 ? 5.332 2.249 -0.498 1.00 95.56 98 SER A O 1
ATOM 782 N N . LEU A 1 99 ? 5.572 2.309 -2.721 1.00 97.38 99 LEU A N 1
ATOM 783 C CA . LEU A 1 99 ? 4.562 1.297 -3.044 1.00 97.38 99 LEU A CA 1
ATOM 784 C C . LEU A 1 99 ? 4.770 0.715 -4.451 1.00 97.38 99 LEU A C 1
ATOM 786 O O . LEU A 1 99 ? 5.476 1.288 -5.278 1.00 97.38 99 LEU A O 1
ATOM 790 N N . GLY A 1 100 ? 4.123 -0.420 -4.738 1.00 96.12 100 GLY A N 1
ATOM 791 C CA . GLY A 1 100 ? 4.100 -1.034 -6.078 1.00 96.12 100 GLY A CA 1
ATOM 792 C C . GLY A 1 100 ? 5.333 -1.872 -6.445 1.00 96.12 100 GLY A C 1
ATOM 793 O O . GLY A 1 100 ? 5.434 -2.343 -7.583 1.00 96.12 100 GLY A O 1
ATOM 794 N N . GLY A 1 101 ? 6.251 -2.062 -5.493 1.00 96.06 101 GLY A N 1
ATOM 795 C CA . GLY A 1 101 ? 7.328 -3.049 -5.563 1.00 96.06 101 GLY A CA 1
ATOM 796 C C . GLY A 1 101 ? 6.803 -4.486 -5.515 1.00 96.06 101 GLY A C 1
ATOM 797 O O . GLY A 1 101 ? 5.613 -4.724 -5.324 1.00 96.06 101 GLY A O 1
ATOM 798 N N . TYR A 1 102 ? 7.691 -5.458 -5.723 1.00 94.88 102 TYR A N 1
ATOM 799 C CA . TYR A 1 102 ? 7.340 -6.881 -5.594 1.00 94.88 102 TYR A CA 1
ATOM 800 C C . TYR A 1 102 ? 7.292 -7.330 -4.124 1.00 94.88 102 TYR A C 1
ATOM 802 O O . TYR A 1 102 ? 6.654 -8.328 -3.792 1.00 94.88 102 TYR A O 1
ATOM 810 N N . ASP A 1 103 ? 7.991 -6.599 -3.267 1.00 96.31 103 ASP A N 1
ATOM 811 C CA . ASP A 1 103 ? 8.041 -6.719 -1.824 1.00 96.31 103 ASP A CA 1
ATOM 812 C C . ASP A 1 103 ? 6.805 -6.091 -1.165 1.00 96.31 103 ASP A C 1
ATOM 814 O O . ASP A 1 103 ? 6.199 -5.147 -1.673 1.00 96.31 103 ASP A O 1
ATOM 818 N N . SER A 1 104 ? 6.394 -6.657 -0.028 1.00 98.19 104 SER A N 1
ATOM 819 C CA . SER A 1 104 ? 5.252 -6.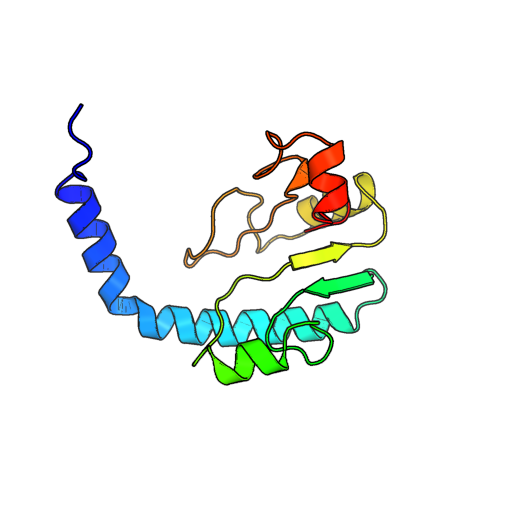149 0.735 1.00 98.19 104 SER A CA 1
ATOM 820 C C . SER A 1 104 ? 5.709 -5.028 1.661 1.00 98.19 104 SER A C 1
ATOM 822 O O . SER A 1 104 ? 6.605 -5.231 2.480 1.00 98.19 104 SER A O 1
ATOM 824 N N . LEU A 1 105 ? 5.076 -3.862 1.545 1.00 98.19 105 LEU A N 1
ATOM 825 C CA . LEU A 1 105 ? 5.368 -2.679 2.352 1.00 98.19 105 LEU A CA 1
ATOM 826 C C . LEU A 1 105 ? 4.160 -2.298 3.202 1.00 98.19 105 LEU A C 1
ATOM 828 O O . LEU A 1 105 ? 3.016 -2.525 2.805 1.00 98.19 105 LEU A O 1
ATOM 832 N N . ILE A 1 106 ? 4.428 -1.721 4.367 1.00 98.38 106 ILE A N 1
ATOM 833 C CA . ILE A 1 106 ? 3.412 -1.185 5.269 1.00 98.38 106 ILE A CA 1
ATOM 834 C C . ILE A 1 106 ? 3.921 0.113 5.891 1.00 98.38 106 ILE A C 1
ATOM 836 O O . ILE A 1 106 ? 5.124 0.265 6.105 1.00 98.38 106 ILE A O 1
ATOM 840 N N . GLU A 1 107 ? 3.031 1.054 6.188 1.00 97.06 107 GLU A N 1
ATOM 841 C CA . GLU A 1 107 ? 3.414 2.323 6.799 1.00 97.06 107 GLU A CA 1
ATOM 842 C C . GLU A 1 107 ? 2.320 2.898 7.696 1.00 97.06 107 GLU A C 1
ATOM 844 O O . GLU A 1 107 ? 1.194 2.420 7.710 1.00 97.06 107 GLU A O 1
ATOM 849 N N . LEU A 1 108 ? 2.672 3.932 8.462 1.00 97.38 108 LEU A N 1
ATOM 850 C CA . LEU A 1 108 ? 1.715 4.782 9.164 1.00 97.38 108 LEU A CA 1
ATOM 851 C C . LEU A 1 108 ? 1.768 6.179 8.533 1.00 97.38 108 LEU A C 1
ATOM 853 O O . LEU A 1 108 ? 2.678 6.951 8.869 1.00 97.38 108 LEU A O 1
ATOM 857 N N . PRO A 1 109 ? 0.840 6.538 7.626 1.00 97.38 109 PRO A N 1
ATOM 858 C CA . PRO A 1 109 ? 0.934 7.769 6.850 1.00 97.38 109 PRO A CA 1
ATOM 859 C C . PRO A 1 109 ? 1.096 9.024 7.706 1.00 97.38 109 PRO A C 1
ATOM 861 O O . PRO A 1 109 ? 1.857 9.913 7.324 1.00 97.38 109 PRO A O 1
ATOM 864 N N . SER A 1 110 ? 0.465 9.080 8.887 1.00 95.75 110 SER A N 1
ATOM 865 C CA . SER A 1 110 ? 0.551 10.242 9.775 1.00 95.75 110 SER A CA 1
ATOM 866 C C . SER A 1 110 ? 2.001 10.566 10.170 1.00 95.75 110 SER A C 1
ATOM 868 O O . SER A 1 110 ? 2.414 11.718 10.107 1.00 95.75 110 SER A O 1
ATOM 870 N N . VAL A 1 111 ? 2.840 9.583 10.482 1.00 93.94 111 VAL A N 1
ATOM 871 C CA . VAL A 1 111 ? 4.238 9.839 10.884 1.00 93.94 111 VAL A CA 1
ATOM 872 C C . VAL A 1 111 ? 5.252 9.563 9.770 1.00 93.94 111 VAL A C 1
ATOM 874 O O . VAL A 1 111 ? 6.449 9.756 9.977 1.00 93.94 111 VAL A O 1
ATOM 877 N N . MET A 1 112 ? 4.798 9.124 8.588 1.00 96.06 112 MET A N 1
ATOM 878 C CA . MET A 1 112 ? 5.663 8.688 7.484 1.00 96.06 112 MET A CA 1
ATOM 879 C C . MET A 1 1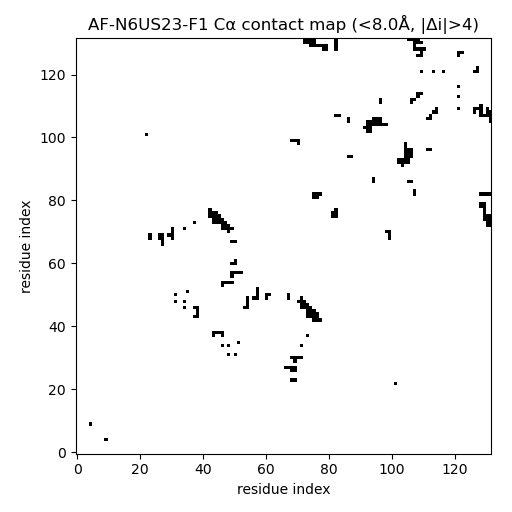12 ? 5.460 9.504 6.201 1.00 96.06 112 MET A C 1
ATOM 881 O O . MET A 1 112 ? 6.125 10.528 6.027 1.00 96.06 112 MET A O 1
ATOM 885 N N . THR A 1 113 ? 4.637 9.046 5.257 1.00 93.62 113 THR A N 1
ATOM 886 C CA . THR A 1 113 ? 4.466 9.687 3.936 1.00 93.62 113 THR A CA 1
ATOM 887 C C . THR A 1 113 ? 3.770 11.034 4.001 1.00 93.62 113 THR A C 1
ATOM 889 O O . THR A 1 113 ? 4.096 11.917 3.215 1.00 93.62 113 THR A O 1
ATOM 892 N N . HIS A 1 114 ? 2.868 11.215 4.961 1.00 96.31 114 HIS A N 1
ATOM 893 C CA . HIS A 1 114 ? 2.076 12.430 5.127 1.00 96.31 114 HIS A CA 1
ATOM 894 C C . HIS A 1 114 ? 2.494 13.221 6.371 1.00 96.31 114 HIS A C 1
ATOM 896 O O . HIS A 1 114 ? 1.757 14.090 6.824 1.00 96.31 114 HIS A O 1
ATOM 902 N N . ALA A 1 115 ? 3.690 12.966 6.912 1.00 94.56 115 ALA A N 1
ATOM 903 C CA . ALA A 1 115 ? 4.223 13.702 8.060 1.00 94.56 115 ALA A CA 1
ATOM 904 C C . ALA A 1 115 ? 4.378 15.211 7.797 1.00 94.56 115 ALA A C 1
ATOM 906 O O . ALA A 1 115 ? 4.327 16.002 8.732 1.00 94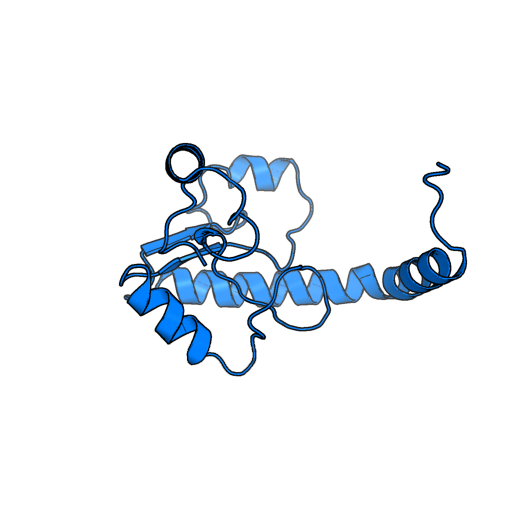.56 115 ALA A O 1
ATOM 907 N N . SER A 1 116 ? 4.554 15.610 6.533 1.00 95.50 116 SER A N 1
ATOM 908 C CA . SER A 1 116 ? 4.634 17.014 6.116 1.00 95.50 116 SER A CA 1
ATOM 909 C C . SER A 1 116 ? 3.271 17.691 5.943 1.00 95.50 116 SER A C 1
ATOM 911 O O . SER A 1 116 ? 3.227 18.904 5.750 1.00 95.50 116 SER A O 1
ATOM 913 N N . VAL A 1 117 ? 2.164 16.940 5.990 1.00 96.38 117 VAL A N 1
ATOM 914 C CA . VAL A 1 117 ? 0.811 17.501 5.905 1.00 96.38 117 VAL A CA 1
ATOM 915 C C . VAL A 1 117 ? 0.391 17.973 7.302 1.00 96.38 117 VAL A C 1
ATOM 917 O O . VAL A 1 117 ? 0.451 17.172 8.242 1.00 96.38 117 VAL A O 1
ATOM 920 N N . PRO A 1 118 ? -0.056 19.233 7.467 1.00 96.75 118 PRO A N 1
ATOM 921 C CA . PRO A 1 118 ? -0.470 19.754 8.765 1.00 96.75 118 PRO A CA 1
ATOM 922 C C . PRO A 1 118 ? -1.534 18.877 9.457 1.00 96.75 118 PRO A C 1
ATOM 924 O O . PRO A 1 118 ? -2.415 18.336 8.775 1.00 96.75 118 PRO A O 1
ATOM 927 N N . PRO A 1 119 ? -1.487 18.708 10.794 1.00 94.94 119 PRO A N 1
ATOM 928 C CA . PRO A 1 119 ? -2.413 17.845 11.530 1.00 94.94 119 PRO A CA 1
ATOM 929 C C . PRO A 1 119 ? -3.895 18.111 11.246 1.00 94.94 119 PRO A C 1
ATOM 931 O O . PRO A 1 119 ? -4.656 17.163 11.062 1.00 94.94 119 PRO A O 1
ATOM 934 N N . GLU A 1 120 ? -4.291 19.377 11.151 1.00 96.25 120 GLU A N 1
ATOM 935 C CA . GLU A 1 120 ? -5.656 19.798 10.849 1.00 96.25 120 GLU A CA 1
ATOM 936 C C . GLU A 1 120 ? -6.104 19.359 9.448 1.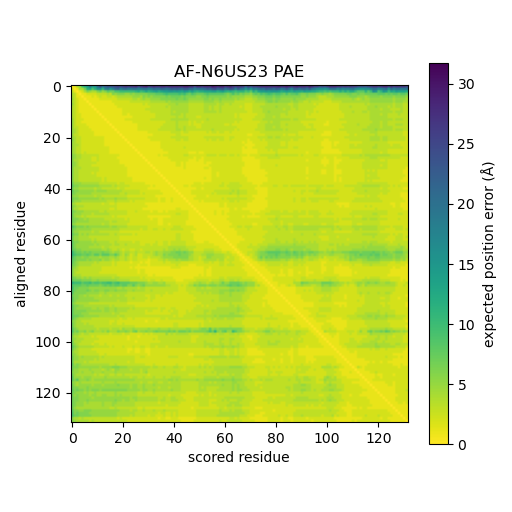00 96.25 120 GLU A C 1
ATOM 938 O O . GLU A 1 120 ? -7.222 18.876 9.277 1.00 96.25 120 GLU A O 1
ATOM 943 N N . GLN A 1 121 ? -5.215 19.422 8.453 1.00 97.25 121 GLN A N 1
ATOM 944 C CA . GLN A 1 121 ? -5.512 18.963 7.095 1.00 97.25 121 GLN A CA 1
ATOM 945 C C . GLN A 1 121 ? -5.573 17.437 7.023 1.00 97.25 121 GLN A C 1
ATOM 947 O O . GLN A 1 121 ? -6.464 16.881 6.380 1.00 97.25 121 GLN A O 1
ATOM 952 N N . ARG A 1 122 ? -4.673 16.739 7.726 1.00 97.19 122 ARG A N 1
ATOM 953 C CA . ARG A 1 122 ? -4.725 15.274 7.836 1.00 97.19 122 ARG A CA 1
ATOM 954 C C . ARG A 1 122 ? -6.044 14.805 8.441 1.00 97.19 122 ARG A C 1
ATOM 956 O O . ARG A 1 122 ? -6.633 13.863 7.918 1.00 97.19 122 ARG A O 1
ATOM 963 N N . ALA A 1 123 ? -6.534 15.484 9.479 1.00 94.50 123 ALA A N 1
ATOM 964 C CA . ALA A 1 123 ? -7.817 15.168 10.101 1.00 94.50 123 ALA A CA 1
ATOM 965 C C . ALA A 1 123 ? -8.984 15.299 9.108 1.00 94.50 123 ALA A C 1
ATOM 967 O O . ALA A 1 123 ? -9.797 14.382 9.006 1.00 94.50 123 ALA A O 1
ATOM 968 N N . VAL A 1 124 ? -9.021 16.378 8.315 1.00 96.88 124 VAL A N 1
ATOM 969 C CA . VAL A 1 124 ? -10.030 16.575 7.254 1.00 96.88 124 VAL A CA 1
ATOM 970 C C . VAL A 1 124 ? -9.971 15.467 6.195 1.00 96.88 124 VAL A C 1
ATOM 972 O O . VAL A 1 124 ? -11.007 15.004 5.723 1.00 96.88 124 VAL A O 1
ATOM 975 N N . LEU A 1 125 ? -8.770 15.006 5.842 1.00 96.19 125 LEU A N 1
ATOM 976 C CA . LEU A 1 125 ? -8.555 13.929 4.869 1.00 96.19 125 LEU A CA 1
ATOM 977 C C . LEU A 1 125 ? -8.775 12.519 5.449 1.00 96.19 125 LEU A C 1
ATOM 979 O O . LEU A 1 125 ? -8.687 11.536 4.714 1.00 96.19 125 LEU A O 1
ATOM 983 N N . GLY A 1 126 ? -9.038 12.398 6.754 1.00 95.94 126 GLY A N 1
ATOM 984 C CA . GLY A 1 126 ? -9.162 11.112 7.443 1.00 95.94 126 GLY A CA 1
ATOM 985 C C . GLY A 1 126 ? -7.831 10.380 7.654 1.00 95.94 126 GLY A C 1
ATOM 986 O O . GLY A 1 126 ? -7.830 9.185 7.951 1.00 95.94 126 GLY A O 1
ATOM 987 N N . ILE A 1 127 ? -6.697 11.071 7.520 1.00 97.25 127 ILE A N 1
ATOM 988 C CA . ILE A 1 127 ? -5.356 10.545 7.798 1.00 97.25 127 ILE A CA 1
ATOM 989 C C . ILE A 1 127 ? -5.117 10.637 9.307 1.00 97.25 127 ILE A C 1
ATOM 991 O O . ILE A 1 127 ? -4.560 11.605 9.821 1.00 97.25 127 ILE A O 1
ATOM 995 N N . THR A 1 128 ? -5.602 9.634 10.031 1.00 95.81 128 THR A N 1
ATOM 996 C CA . THR A 1 128 ? -5.479 9.558 11.494 1.00 95.81 128 THR A CA 1
ATOM 997 C C . THR A 1 128 ? -4.265 8.732 11.912 1.00 95.81 128 THR A C 1
ATOM 999 O O . THR A 1 128 ? -3.685 8.011 11.103 1.00 95.81 128 THR A O 1
ATOM 1002 N N . ASP A 1 129 ? -3.925 8.763 13.200 1.00 95.50 129 ASP A N 1
ATOM 1003 C CA . ASP A 1 129 ? -2.886 7.901 13.786 1.00 95.50 129 ASP A CA 1
ATOM 1004 C C . ASP A 1 129 ? -3.262 6.409 13.847 1.00 95.50 129 ASP A C 1
ATOM 1006 O O . ASP A 1 129 ? -2.463 5.582 14.287 1.00 95.50 129 ASP A O 1
ATOM 1010 N N . SER A 1 130 ? -4.472 6.069 13.406 1.00 95.50 130 SER A N 1
ATOM 1011 C CA . SER A 1 130 ? -4.953 4.698 13.251 1.00 95.50 130 SER A CA 1
ATOM 1012 C C . SER A 1 130 ? -4.932 4.226 11.796 1.00 95.50 130 SER A C 1
ATOM 1014 O O . SER A 1 130 ? -5.203 3.052 11.556 1.00 95.50 130 SER A O 1
ATOM 1016 N N . LEU A 1 131 ? -4.679 5.113 10.824 1.00 97.81 131 LEU A N 1
ATOM 1017 C CA . LEU A 1 131 ? -4.648 4.746 9.410 1.00 97.81 131 LEU A CA 1
ATOM 1018 C C . LEU A 1 131 ? -3.334 4.030 9.102 1.00 97.81 131 LEU A C 1
ATOM 1020 O O . LEU A 1 131 ? -2.271 4.606 9.306 1.00 97.81 131 LEU A O 1
ATOM 1024 N N . VAL A 1 132 ? -3.433 2.807 8.594 1.00 97.56 132 VAL A N 1
ATOM 1025 C CA . VAL A 1 132 ? -2.328 1.982 8.093 1.00 97.56 132 VAL A CA 1
ATOM 1026 C C . VAL A 1 132 ? -2.507 1.774 6.596 1.00 97.56 132 VAL A C 1
ATOM 1028 O O . VAL A 1 132 ? -3.658 1.497 6.176 1.00 97.56 132 VAL A O 1
#

Organism: Dendroctonus ponderosae (NCBI:txid77166)

Radius of gyration: 16.78 Å; Cα contacts (8 Å, |Δi|>4): 152; chains: 1; bounding box: 40×34×40 Å

InterPro domains:
  IPR000277 Cys/Met metabolism, pyridoxal phosphate-dependent enzyme [PF01053] (4-132)
  IPR000277 Cys/Met metabolism, pyridoxal phosphate-dependent enzyme [PTHR11808] (4-132)
  IPR015422 Pyridoxal phosphate-dependent transferase, small domain [G3DSA:3.90.1150.10] (18-132)
  IPR015424 Pyridoxal phosphate-dependent transferase [SSF53383] (4-132)

Solvent-accessible surface area (backbone atoms only — not comparable to full-atom values): 7712 Å² total; per-residue (Å²): 138,82,93,70,80,55,71,66,57,54,48,54,51,59,57,52,56,77,47,41,71,65,50,43,53,53,28,29,55,51,35,52,54,52,48,58,55,45,62,73,32,90,58,39,76,47,54,53,38,58,88,40,84,86,19,97,53,18,71,60,40,66,74,77,42,99,72,62,60,60,77,65,40,33,31,37,59,59,38,54,67,38,38,51,54,51,59,72,66,48,85,75,40,45,81,45,86,81,78,91,61,96,66,51,64,39,55,44,41,46,81,54,84,40,48,86,50,55,70,71,58,27,53,76,73,63,49,36,60,25,33,60

Mean predicted aligned error: 3.1 Å